Protein AF-A0A967LEF3-F1 (afdb_monomer_lite)

Secondary structure (DSSP, 8-state):
-HHHHHHH-SSHHHHHHHHHHHHHSSPPPHHHHHHHHHHHHHHHHTTTTS-HHHHHHHHHHHHHHHHHHHHHHHT--

pLDDT: mean 89.99, std 10.5, range [48.72, 97.38]

Structure (mmCIF, N/CA/C/O backbone):
data_AF-A0A967LEF3-F1
#
_entry.id   AF-A0A967LEF3-F1
#
loop_
_atom_site.group_PDB
_atom_site.id
_atom_site.type_symbol
_atom_site.label_atom_id
_atom_site.label_alt_id
_atom_site.label_comp_id
_atom_site.label_asym_id
_atom_site.label_entity_id
_atom_site.label_seq_id
_atom_site.pdbx_PDB_ins_code
_atom_site.Cartn_x
_atom_site.Cartn_y
_atom_site.Cartn_z
_atom_site.occupancy
_atom_site.B_iso_or_equiv
_atom_site.auth_seq_id
_atom_site.auth_comp_id
_atom_site.auth_asym_id
_atom_site.auth_atom_id
_atom_site.pdbx_PDB_model_num
ATOM 1 N N . MET A 1 1 ? 3.351 8.658 1.138 1.00 82.31 1 MET A N 1
ATOM 2 C CA . MET A 1 1 ? 2.998 7.938 -0.108 1.00 82.31 1 MET A CA 1
ATOM 3 C C . MET A 1 1 ? 1.564 7.417 -0.091 1.00 82.31 1 MET A C 1
ATOM 5 O O . MET A 1 1 ? 0.814 7.811 -0.970 1.00 82.31 1 MET A O 1
ATOM 9 N N . ALA A 1 2 ? 1.158 6.628 0.912 1.00 84.50 2 ALA A N 1
ATOM 10 C CA . ALA A 1 2 ? -0.176 6.011 0.983 1.00 84.50 2 ALA A CA 1
ATOM 11 C C . ALA A 1 2 ? -1.356 6.972 0.749 1.00 84.50 2 ALA A C 1
ATOM 13 O O . ALA A 1 2 ? -2.187 6.701 -0.109 1.00 84.50 2 ALA A O 1
ATOM 14 N N . GLN A 1 3 ? -1.380 8.131 1.422 1.00 87.06 3 GLN A N 1
ATOM 15 C CA . GLN A 1 3 ? -2.435 9.138 1.224 1.00 87.06 3 GLN A CA 1
ATOM 16 C C . GLN A 1 3 ? -2.550 9.587 -0.243 1.00 87.06 3 GLN A C 1
ATOM 18 O O . GLN A 1 3 ? -3.632 9.588 -0.816 1.00 87.06 3 GLN A O 1
ATOM 23 N N . ARG A 1 4 ? -1.411 9.889 -0.877 1.00 87.06 4 ARG A N 1
ATOM 24 C CA . ARG A 1 4 ? -1.354 10.314 -2.281 1.00 87.06 4 ARG A CA 1
ATOM 25 C C . ARG A 1 4 ? -1.866 9.227 -3.223 1.00 87.06 4 ARG A C 1
ATOM 27 O O . ARG A 1 4 ? -2.530 9.542 -4.199 1.00 87.06 4 ARG A O 1
ATOM 34 N N . VAL A 1 5 ? -1.547 7.962 -2.948 1.00 89.12 5 VAL A N 1
ATOM 35 C CA . VAL A 1 5 ? -2.026 6.827 -3.748 1.00 89.12 5 VAL A CA 1
ATOM 36 C C . VAL A 1 5 ? -3.541 6.673 -3.598 1.00 89.12 5 VAL A C 1
ATOM 38 O O . VAL A 1 5 ? -4.234 6.610 -4.609 1.00 89.12 5 VAL A O 1
ATOM 41 N N . LEU A 1 6 ? -4.068 6.722 -2.373 1.00 88.00 6 LEU A N 1
ATOM 42 C CA . LEU A 1 6 ? -5.507 6.650 -2.090 1.00 88.00 6 LEU A CA 1
ATOM 43 C C . LEU A 1 6 ? -6.327 7.731 -2.815 1.00 88.00 6 LEU A C 1
ATOM 45 O O . LEU A 1 6 ? -7.401 7.443 -3.345 1.00 88.00 6 LEU A O 1
ATOM 49 N N . GLU A 1 7 ? -5.798 8.951 -2.892 1.00 89.31 7 GLU A N 1
ATOM 50 C CA . GLU A 1 7 ? -6.446 10.099 -3.544 1.00 89.31 7 GLU A CA 1
ATOM 51 C C . GLU A 1 7 ? -6.287 10.116 -5.076 1.00 89.31 7 GLU A C 1
ATOM 53 O O . GLU A 1 7 ? -7.020 10.817 -5.768 1.00 89.31 7 GLU A O 1
ATOM 58 N N . SER A 1 8 ? -5.328 9.365 -5.626 1.00 82.94 8 SER A N 1
ATOM 59 C CA . SER A 1 8 ? -4.913 9.495 -7.034 1.00 82.94 8 SER A CA 1
ATOM 60 C C . SER A 1 8 ? -5.822 8.826 -8.063 1.00 82.94 8 SER A C 1
ATOM 62 O O . SER A 1 8 ? -5.800 9.197 -9.237 1.00 82.94 8 SER A O 1
ATOM 64 N N . ALA A 1 9 ? -6.577 7.804 -7.662 1.00 78.00 9 ALA A N 1
ATOM 65 C CA . ALA A 1 9 ? -7.405 7.022 -8.568 1.00 78.00 9 ALA A CA 1
ATOM 66 C C . ALA A 1 9 ? -8.589 6.403 -7.827 1.00 78.00 9 ALA A C 1
ATOM 68 O O . ALA A 1 9 ? -8.486 6.068 -6.651 1.00 78.00 9 ALA A O 1
ATOM 69 N N . ALA A 1 10 ? -9.700 6.212 -8.540 1.00 78.25 10 ALA A N 1
ATOM 70 C CA . ALA A 1 10 ? -10.911 5.592 -8.002 1.00 78.25 10 ALA A CA 1
ATOM 71 C C . ALA A 1 10 ? -10.855 4.055 -7.964 1.00 78.25 10 ALA A C 1
ATOM 73 O O . ALA A 1 10 ? -11.735 3.436 -7.378 1.00 78.25 10 ALA A O 1
ATOM 74 N N . ASN A 1 11 ? -9.859 3.432 -8.606 1.00 89.75 11 ASN A N 1
ATOM 75 C CA . ASN A 1 11 ? -9.730 1.978 -8.650 1.00 89.75 11 ASN A CA 1
ATOM 76 C C . ASN A 1 11 ? -8.387 1.511 -8.079 1.00 89.75 11 ASN A C 1
ATOM 78 O O . ASN A 1 11 ? -7.342 2.122 -8.321 1.00 89.75 11 ASN A O 1
ATOM 82 N N . ASP A 1 12 ? -8.423 0.395 -7.359 1.00 93.62 12 ASP A N 1
ATOM 83 C CA . ASP A 1 12 ? -7.264 -0.109 -6.622 1.00 93.62 12 ASP A CA 1
ATOM 84 C C . ASP A 1 12 ? -6.141 -0.587 -7.543 1.00 93.62 12 ASP A C 1
ATOM 86 O O . ASP A 1 12 ? -4.968 -0.399 -7.236 1.00 93.62 12 ASP A O 1
ATOM 90 N N . GLY A 1 13 ? -6.467 -1.104 -8.731 1.00 93.88 13 GLY A N 1
ATOM 91 C CA . GLY A 1 13 ? -5.455 -1.499 -9.714 1.00 93.88 13 GLY A CA 1
ATOM 92 C C . GLY A 1 13 ? -4.563 -0.334 -10.159 1.00 93.88 13 GLY A C 1
ATOM 93 O O . GLY A 1 13 ? -3.344 -0.474 -10.212 1.00 93.88 13 GLY A O 1
ATOM 94 N N . LYS A 1 14 ? -5.146 0.840 -10.424 1.00 94.38 14 LYS A N 1
ATOM 95 C CA . LYS A 1 14 ? -4.416 2.060 -10.800 1.00 94.38 14 LYS A CA 1
ATOM 96 C C . LYS A 1 14 ? -3.673 2.668 -9.620 1.00 94.38 14 LYS A C 1
ATOM 98 O O . LYS A 1 14 ? -2.583 3.199 -9.812 1.00 94.38 14 LYS A O 1
ATOM 103 N N . ARG A 1 15 ? -4.227 2.562 -8.412 1.00 96.19 15 ARG A N 1
ATOM 104 C CA . ARG A 1 15 ? -3.524 2.937 -7.180 1.00 96.19 15 ARG A CA 1
ATOM 105 C C . ARG A 1 15 ? -2.268 2.082 -6.979 1.00 96.19 15 ARG A C 1
ATOM 107 O O . ARG A 1 15 ? -1.203 2.627 -6.702 1.00 96.19 15 ARG A O 1
ATOM 114 N N . ILE A 1 16 ? -2.362 0.769 -7.200 1.00 96.75 16 ILE A N 1
ATOM 115 C CA . ILE A 1 16 ? -1.213 -0.147 -7.156 1.00 96.75 16 ILE A CA 1
ATOM 116 C C . ILE A 1 16 ? -0.192 0.213 -8.237 1.00 96.75 16 ILE A C 1
ATOM 118 O O . ILE A 1 16 ? 0.985 0.368 -7.923 1.00 96.75 16 ILE A O 1
ATOM 122 N N . ASP A 1 17 ? -0.624 0.418 -9.484 1.00 95.94 17 ASP A N 1
ATOM 123 C CA . ASP A 1 17 ? 0.286 0.820 -10.565 1.00 95.94 17 ASP A CA 1
ATOM 124 C C . ASP A 1 17 ? 1.058 2.099 -10.211 1.00 95.94 17 ASP A C 1
ATOM 126 O O . ASP A 1 17 ? 2.262 2.184 -10.455 1.00 95.94 17 ASP A O 1
ATOM 130 N N . LEU A 1 18 ? 0.380 3.080 -9.603 1.00 95.38 18 LEU A N 1
ATOM 131 C CA . LEU A 1 18 ? 1.017 4.309 -9.145 1.00 95.38 18 LEU A CA 1
ATOM 132 C C . LEU A 1 18 ? 1.994 4.059 -7.992 1.00 95.38 18 LEU A C 1
ATOM 134 O O . LEU A 1 18 ? 3.076 4.638 -7.999 1.00 95.38 18 LEU A O 1
ATOM 138 N N . ALA A 1 19 ? 1.641 3.219 -7.016 1.00 95.50 19 ALA A N 1
ATOM 139 C CA . ALA A 1 19 ? 2.541 2.872 -5.920 1.00 95.50 19 ALA A CA 1
ATOM 140 C C . ALA A 1 19 ? 3.853 2.280 -6.459 1.00 95.50 19 ALA A C 1
ATOM 142 O O . ALA A 1 19 ? 4.923 2.756 -6.093 1.00 95.50 19 ALA A O 1
ATOM 143 N N . TYR A 1 20 ? 3.767 1.342 -7.407 1.00 96.06 20 TYR A N 1
ATOM 144 C CA . TYR A 1 20 ? 4.930 0.759 -8.081 1.00 96.06 20 TYR A CA 1
ATOM 145 C C . TYR A 1 20 ? 5.724 1.786 -8.895 1.00 96.06 20 TYR A C 1
ATOM 147 O O . TYR A 1 20 ? 6.954 1.769 -8.868 1.00 96.06 20 TYR A O 1
ATOM 155 N N . LEU A 1 21 ? 5.053 2.708 -9.592 1.00 94.00 21 LEU A N 1
ATOM 156 C CA . LEU A 1 21 ? 5.738 3.749 -10.358 1.00 94.00 21 LEU A CA 1
ATOM 157 C C . LEU A 1 21 ? 6.532 4.686 -9.441 1.00 94.00 21 LEU A C 1
ATOM 159 O O . LEU A 1 21 ? 7.660 5.048 -9.763 1.00 94.00 21 LEU A O 1
ATOM 163 N N . LEU A 1 22 ? 5.955 5.054 -8.295 1.00 92.94 22 LEU A N 1
ATOM 164 C CA . LEU A 1 22 ? 6.585 5.941 -7.320 1.00 92.94 22 LEU A CA 1
ATOM 165 C C . LEU A 1 22 ? 7.774 5.290 -6.600 1.00 92.94 22 LEU A C 1
ATOM 167 O O . LEU A 1 22 ? 8.693 6.010 -6.219 1.00 92.94 22 LEU A O 1
ATOM 171 N N . THR A 1 23 ? 7.768 3.968 -6.405 1.00 92.44 23 THR A N 1
ATOM 172 C CA . THR A 1 23 ? 8.835 3.260 -5.676 1.00 92.44 23 THR A CA 1
ATOM 173 C C . THR A 1 23 ? 9.882 2.625 -6.581 1.00 92.44 23 THR A C 1
ATOM 175 O O . THR A 1 23 ? 11.064 2.659 -6.260 1.00 92.44 23 THR A O 1
ATOM 178 N N . LEU A 1 24 ? 9.463 2.022 -7.696 1.00 91.69 24 LEU A N 1
ATOM 179 C CA . LEU A 1 24 ? 10.303 1.193 -8.569 1.00 91.69 24 LEU A CA 1
ATOM 180 C C . LEU A 1 24 ? 10.461 1.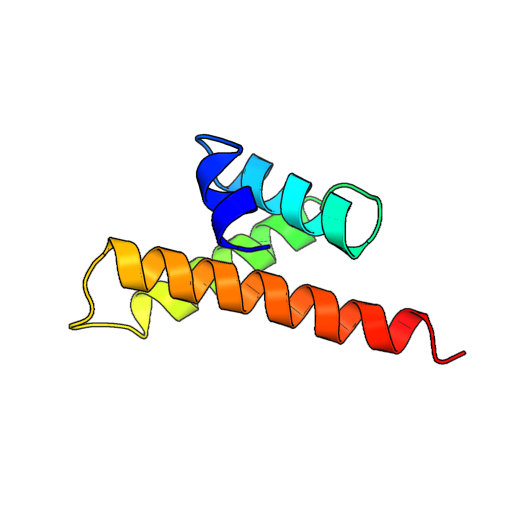770 -9.984 1.00 91.69 24 LEU A C 1
ATOM 182 O O . LEU A 1 24 ? 11.128 1.158 -10.818 1.00 91.69 24 LEU A O 1
ATOM 186 N N . GLY A 1 25 ? 9.835 2.911 -10.292 1.00 93.81 25 GLY A N 1
ATOM 187 C CA . GLY A 1 25 ? 9.956 3.574 -11.596 1.00 93.81 25 GLY A CA 1
ATOM 188 C C . GLY A 1 25 ? 9.239 2.867 -12.753 1.00 93.81 25 GLY A C 1
ATOM 189 O O . GLY A 1 25 ? 9.452 3.220 -13.911 1.00 93.81 25 GLY A O 1
ATOM 190 N N . ARG A 1 26 ? 8.378 1.881 -12.472 1.00 94.44 26 ARG A N 1
ATOM 191 C CA . ARG A 1 26 ? 7.561 1.170 -13.471 1.00 94.44 26 ARG A CA 1
ATOM 192 C C . ARG A 1 26 ? 6.182 0.827 -12.921 1.00 94.44 26 ARG A C 1
ATOM 194 O O . ARG A 1 26 ? 6.010 0.749 -11.714 1.00 94.44 26 ARG A O 1
ATOM 201 N N . ALA A 1 27 ? 5.221 0.545 -13.796 1.00 95.56 27 ALA A N 1
ATOM 202 C CA . ALA A 1 27 ? 3.939 -0.014 -13.370 1.00 95.56 27 ALA A CA 1
ATOM 203 C C . ALA A 1 27 ? 4.099 -1.438 -12.798 1.00 95.56 27 ALA A C 1
ATOM 205 O O . ALA A 1 27 ? 5.073 -2.147 -13.093 1.00 95.56 27 ALA A O 1
ATOM 206 N N . ALA A 1 28 ? 3.117 -1.860 -11.999 1.00 96.12 28 ALA A N 1
ATOM 207 C CA . ALA A 1 28 ? 3.017 -3.231 -11.521 1.00 96.12 28 ALA A CA 1
ATOM 208 C C . ALA A 1 28 ? 2.741 -4.189 -12.689 1.00 96.12 28 ALA A C 1
ATOM 210 O O . ALA A 1 28 ? 1.996 -3.876 -13.621 1.00 96.12 28 ALA A O 1
ATOM 211 N N . THR A 1 29 ? 3.318 -5.383 -12.625 1.00 96.56 29 THR A N 1
ATOM 212 C CA . THR A 1 29 ? 2.889 -6.510 -13.462 1.00 96.56 29 THR A CA 1
ATOM 213 C C . THR A 1 29 ? 1.541 -7.054 -12.975 1.00 96.56 29 THR A C 1
ATOM 215 O O . THR A 1 29 ? 1.098 -6.749 -11.867 1.00 96.56 29 THR A O 1
ATOM 218 N N . THR A 1 30 ? 0.883 -7.899 -13.775 1.00 96.50 30 THR A N 1
ATOM 219 C CA . THR A 1 30 ? -0.389 -8.536 -13.386 1.00 96.50 30 THR A CA 1
ATOM 220 C C . THR A 1 30 ? -0.267 -9.308 -12.071 1.00 96.50 30 THR A C 1
ATOM 222 O O . THR A 1 30 ? -1.048 -9.070 -11.155 1.00 96.50 30 THR A O 1
ATOM 225 N N . LEU A 1 31 ? 0.764 -10.152 -11.937 1.00 95.81 31 LEU A N 1
ATOM 226 C CA . LEU A 1 31 ? 0.996 -10.948 -10.728 1.00 95.81 31 LEU A CA 1
ATOM 227 C C . LEU A 1 31 ? 1.264 -10.071 -9.496 1.00 95.81 31 LEU A C 1
ATOM 229 O O . LEU A 1 31 ? 0.780 -10.349 -8.402 1.00 95.81 31 LEU A O 1
ATOM 233 N N . GLU A 1 32 ? 2.044 -9.005 -9.657 1.00 96.94 32 GLU A N 1
ATOM 234 C CA . GLU A 1 32 ? 2.317 -8.047 -8.582 1.00 96.94 32 GLU A CA 1
ATOM 235 C C . GLU A 1 32 ? 1.057 -7.310 -8.138 1.00 96.94 32 GLU A C 1
ATOM 237 O O . GLU A 1 32 ? 0.861 -7.093 -6.942 1.00 96.94 32 GLU A O 1
ATOM 242 N N . ARG A 1 33 ? 0.177 -6.971 -9.084 1.00 97.12 33 ARG A N 1
ATOM 243 C CA . ARG A 1 33 ? -1.110 -6.354 -8.777 1.00 97.12 33 ARG A CA 1
ATOM 244 C C . ARG A 1 33 ? -2.007 -7.304 -7.993 1.00 97.12 33 ARG A C 1
ATOM 246 O O . ARG A 1 33 ? -2.550 -6.898 -6.973 1.00 97.12 33 ARG A O 1
ATOM 253 N N . GLU A 1 34 ? -2.121 -8.554 -8.426 1.00 96.94 34 GLU A N 1
ATOM 254 C CA . GLU A 1 34 ? -2.902 -9.583 -7.726 1.00 96.94 34 GLU A CA 1
ATOM 255 C C . GLU A 1 34 ? -2.397 -9.803 -6.296 1.00 96.94 34 GLU A C 1
ATOM 257 O O . GLU A 1 34 ? -3.182 -9.772 -5.350 1.00 96.94 34 GLU A O 1
ATOM 262 N N . ARG A 1 35 ? -1.078 -9.931 -6.112 1.00 97.12 35 ARG A N 1
ATOM 263 C CA . ARG A 1 35 ? -0.469 -10.079 -4.780 1.00 97.12 35 ARG A CA 1
ATOM 264 C C . ARG A 1 35 ? -0.675 -8.848 -3.901 1.00 97.12 35 ARG A C 1
ATOM 266 O O . ARG A 1 35 ? -0.933 -8.986 -2.711 1.00 97.12 35 ARG A O 1
ATOM 273 N N . SER A 1 36 ? -0.582 -7.656 -4.486 1.00 97.31 36 SER A N 1
ATOM 274 C CA . SER A 1 36 ? -0.803 -6.396 -3.772 1.00 97.31 36 SER A CA 1
ATOM 275 C C . SER A 1 36 ? -2.253 -6.255 -3.307 1.00 97.31 36 SER A C 1
ATOM 277 O O . SER A 1 36 ? -2.487 -5.831 -2.180 1.00 97.31 36 SER A O 1
ATOM 279 N N . LEU A 1 37 ? -3.223 -6.652 -4.141 1.00 96.88 37 LEU A N 1
ATOM 280 C CA . LEU A 1 37 ? -4.637 -6.711 -3.756 1.00 96.88 37 LEU A CA 1
ATOM 281 C C . LEU A 1 37 ? -4.868 -7.717 -2.624 1.00 96.88 37 LEU A C 1
ATOM 283 O O . LEU A 1 37 ? -5.569 -7.392 -1.670 1.00 96.88 37 LEU A O 1
ATOM 287 N N . GLY A 1 38 ? -4.242 -8.896 -2.704 1.00 97.38 38 GLY A N 1
ATOM 288 C CA . GLY A 1 38 ? -4.277 -9.896 -1.634 1.00 97.38 38 GLY A CA 1
ATOM 289 C C . GLY A 1 38 ? -3.778 -9.328 -0.306 1.00 97.38 38 GLY A C 1
ATOM 290 O O . GLY A 1 38 ? -4.510 -9.347 0.678 1.00 97.38 38 GLY A O 1
ATOM 291 N N . LEU A 1 39 ? -2.592 -8.712 -0.304 1.00 96.56 39 LEU A N 1
ATOM 292 C CA . LEU A 1 39 ? -2.019 -8.077 0.885 1.00 96.56 39 LEU A CA 1
ATOM 293 C C . LEU A 1 39 ? -2.931 -6.988 1.467 1.00 96.56 39 LEU A C 1
ATOM 295 O O . LEU A 1 39 ? -3.153 -6.955 2.674 1.00 96.56 39 LEU A O 1
ATOM 299 N N . ILE A 1 40 ? -3.460 -6.091 0.625 1.00 96.38 40 ILE A N 1
ATOM 300 C CA . ILE A 1 40 ? -4.371 -5.026 1.073 1.00 96.38 40 ILE A CA 1
ATOM 301 C C . ILE A 1 40 ? -5.608 -5.639 1.736 1.00 96.38 40 ILE A C 1
ATOM 303 O O . ILE A 1 40 ? -5.984 -5.211 2.826 1.00 96.38 40 ILE A O 1
ATOM 307 N N . SER A 1 41 ? -6.209 -6.651 1.107 1.00 96.25 41 SER A N 1
ATOM 308 C CA . SER A 1 41 ? -7.394 -7.330 1.633 1.00 96.25 41 SER A CA 1
ATOM 309 C C . SER A 1 41 ? -7.113 -8.044 2.955 1.00 96.25 41 SER A C 1
ATOM 311 O O . SER A 1 41 ? -7.928 -7.964 3.870 1.00 96.25 41 SER A O 1
ATOM 313 N N . GLU A 1 42 ? -5.976 -8.732 3.073 1.00 97.25 42 GLU A N 1
ATOM 314 C CA . GLU A 1 42 ? -5.569 -9.434 4.295 1.00 97.25 42 GLU A CA 1
ATOM 315 C C . GLU A 1 42 ? -5.350 -8.459 5.456 1.00 97.25 42 GLU A C 1
ATOM 317 O O . GLU A 1 42 ? -5.860 -8.674 6.557 1.00 97.25 42 GLU A O 1
ATOM 322 N N . VAL A 1 43 ? -4.643 -7.352 5.211 1.00 96.31 43 VAL A N 1
ATOM 323 C CA . VAL A 1 43 ? -4.403 -6.324 6.233 1.00 96.31 43 VAL A CA 1
ATOM 324 C C . VAL A 1 43 ? -5.707 -5.644 6.638 1.00 96.31 43 VAL A C 1
ATOM 326 O O . VAL A 1 43 ? -5.935 -5.428 7.825 1.00 96.31 43 VAL A O 1
ATOM 329 N N . HIS A 1 44 ? -6.578 -5.326 5.678 1.00 95.31 44 HIS A N 1
ATOM 330 C CA . HIS A 1 44 ? -7.877 -4.711 5.960 1.00 95.31 44 HIS A CA 1
ATOM 331 C C . HIS A 1 44 ? -8.755 -5.618 6.830 1.00 95.31 44 HIS A C 1
ATOM 333 O O . HIS A 1 44 ? -9.276 -5.170 7.856 1.00 95.31 44 HIS A O 1
ATOM 339 N N . ALA A 1 45 ? -8.833 -6.908 6.484 1.00 94.75 45 ALA A N 1
ATOM 340 C CA . ALA A 1 45 ? -9.566 -7.908 7.253 1.00 94.75 45 ALA A CA 1
ATOM 341 C C . ALA A 1 45 ? -8.997 -8.096 8.669 1.00 94.75 45 ALA A C 1
ATOM 343 O O . ALA A 1 45 ? -9.759 -8.280 9.607 1.00 94.75 45 ALA A O 1
ATOM 344 N N . GLY A 1 46 ? -7.678 -7.990 8.854 1.00 95.06 46 GLY A N 1
ATOM 345 C CA . GLY A 1 46 ? -7.034 -8.110 10.168 1.00 95.06 46 GLY A CA 1
ATOM 346 C C . GLY A 1 46 ? -7.259 -6.929 11.125 1.00 95.06 46 GLY A C 1
ATOM 347 O O . GLY A 1 46 ? -6.870 -7.014 12.288 1.00 95.06 46 GLY A O 1
ATOM 348 N N . LEU A 1 47 ? -7.868 -5.829 10.670 1.00 94.06 47 LEU A N 1
ATOM 349 C CA . LEU A 1 47 ? -8.064 -4.597 11.448 1.00 94.06 47 LEU A CA 1
ATOM 350 C C . LEU A 1 47 ? -9.506 -4.426 11.963 1.00 94.06 47 LEU A C 1
ATOM 352 O O . LEU A 1 47 ? -9.993 -3.299 12.105 1.00 94.06 47 LEU A O 1
ATOM 356 N N . GLU A 1 48 ? -10.211 -5.526 12.238 1.00 88.62 48 GLU A N 1
ATOM 357 C CA . GLU A 1 48 ? -11.578 -5.504 12.778 1.00 88.62 48 GLU A CA 1
ATOM 358 C C . GLU A 1 48 ? -11.713 -4.576 14.002 1.00 88.62 48 GLU A C 1
ATOM 360 O O . GLU A 1 48 ? -10.825 -4.473 14.846 1.00 88.62 48 GLU A O 1
ATOM 365 N N . GLY A 1 49 ? -12.831 -3.846 14.084 1.00 88.44 49 GLY A N 1
ATOM 366 C CA . GLY A 1 49 ? -13.071 -2.848 15.137 1.00 88.44 49 GLY A CA 1
ATOM 367 C C . GLY A 1 49 ? -12.441 -1.470 14.884 1.00 88.44 49 GLY A C 1
ATOM 368 O O . GLY A 1 49 ? -12.744 -0.521 15.608 1.00 88.44 49 GLY A O 1
ATOM 369 N N . THR A 1 50 ? -11.631 -1.321 13.831 1.00 93.00 50 THR A N 1
ATOM 370 C CA . THR A 1 50 ? -11.109 -0.026 13.365 1.00 93.00 50 THR A CA 1
ATOM 371 C C . THR A 1 50 ? -12.072 0.626 12.363 1.00 93.00 50 THR A C 1
ATOM 373 O O . THR A 1 50 ? -12.796 -0.058 11.638 1.00 93.00 50 THR A O 1
ATOM 376 N N . LYS A 1 51 ? -12.098 1.964 12.296 1.00 93.94 51 LYS A N 1
ATOM 377 C CA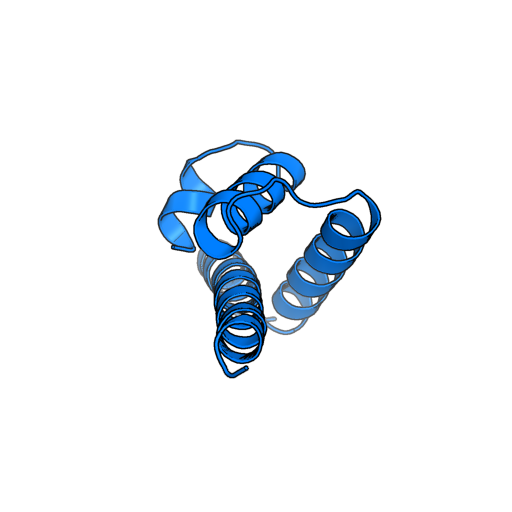 . LYS A 1 51 ? -12.913 2.694 11.309 1.00 93.94 51 LYS A CA 1
ATOM 378 C C . LYS A 1 51 ? -12.460 2.370 9.887 1.00 93.94 51 LYS A C 1
ATOM 380 O O . LYS A 1 51 ? -11.267 2.269 9.629 1.00 93.94 51 LYS A O 1
ATOM 385 N N . GLU A 1 52 ? -13.404 2.301 8.951 1.00 90.00 52 GLU A N 1
ATOM 386 C CA . GLU A 1 52 ? -13.138 1.944 7.549 1.00 90.00 52 GLU A CA 1
ATOM 387 C C . GLU A 1 52 ? -12.021 2.771 6.903 1.00 90.00 52 GLU A C 1
ATOM 389 O O . GLU A 1 52 ? -11.056 2.219 6.389 1.00 90.00 52 GLU A O 1
ATOM 394 N N . ALA A 1 53 ? -12.095 4.098 7.023 1.00 89.62 53 ALA A N 1
ATOM 395 C CA . ALA A 1 53 ? -11.087 4.991 6.458 1.00 89.62 53 ALA A CA 1
ATOM 396 C C . ALA A 1 53 ? -9.684 4.772 7.058 1.00 89.62 53 ALA A C 1
ATOM 398 O O . ALA A 1 53 ? -8.678 4.929 6.364 1.00 89.62 53 ALA A O 1
ATOM 399 N N . ASP A 1 54 ? -9.613 4.398 8.338 1.00 92.81 54 ASP A N 1
ATOM 400 C CA . ASP A 1 54 ? -8.349 4.105 9.012 1.00 92.81 54 ASP A CA 1
ATOM 401 C C . ASP A 1 54 ? -7.803 2.736 8.573 1.00 92.81 54 ASP A C 1
ATOM 403 O O . ASP A 1 54 ? -6.597 2.606 8.360 1.00 92.81 54 ASP A O 1
ATOM 407 N N . ARG A 1 55 ? -8.678 1.742 8.351 1.00 94.31 55 ARG A N 1
ATOM 408 C CA . ARG A 1 55 ? -8.308 0.431 7.789 1.00 94.31 55 ARG A CA 1
ATOM 409 C C . ARG A 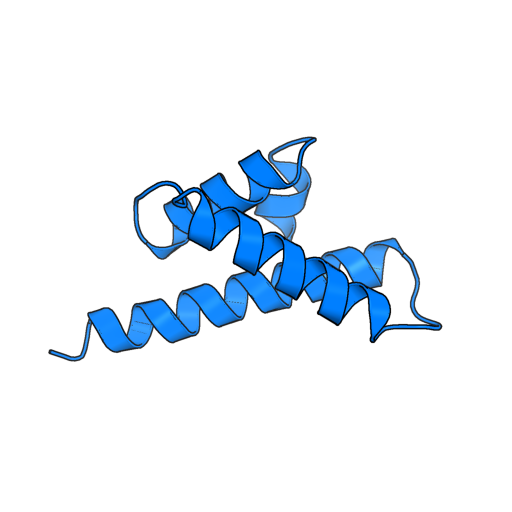1 55 ? -7.714 0.562 6.397 1.00 94.31 55 ARG A C 1
ATOM 411 O O . ARG A 1 55 ? -6.617 0.058 6.164 1.00 94.31 55 ARG A O 1
ATOM 418 N N . ASP A 1 56 ? -8.378 1.304 5.514 1.00 92.31 56 ASP A N 1
ATOM 419 C CA . ASP A 1 56 ? -7.865 1.593 4.175 1.00 92.31 56 ASP A CA 1
ATOM 420 C C . ASP A 1 56 ? -6.499 2.271 4.256 1.00 92.31 56 ASP A C 1
ATOM 422 O O . ASP A 1 56 ? -5.522 1.826 3.649 1.00 92.31 56 ASP A O 1
ATOM 426 N N . ARG A 1 57 ? -6.389 3.334 5.059 1.00 93.75 57 ARG A N 1
ATOM 427 C CA . ARG A 1 57 ? -5.131 4.067 5.210 1.00 93.75 57 ARG A CA 1
ATOM 428 C C . ARG A 1 57 ? -3.992 3.162 5.678 1.00 93.75 57 ARG A C 1
ATOM 430 O O . ARG A 1 57 ? -2.886 3.279 5.148 1.00 93.75 57 ARG A O 1
ATOM 437 N N . LEU A 1 58 ? -4.250 2.279 6.641 1.00 95.62 58 LEU A N 1
ATOM 438 C CA . LEU A 1 58 ? -3.268 1.327 7.158 1.00 95.62 58 LEU A CA 1
ATOM 439 C C . LEU A 1 58 ? -2.904 0.261 6.120 1.00 95.62 58 LEU A C 1
ATOM 441 O O . LEU A 1 58 ? -1.719 0.039 5.893 1.00 95.62 58 LEU A O 1
ATOM 445 N N . ALA A 1 59 ? -3.876 -0.334 5.428 1.00 96.25 59 ALA A N 1
ATOM 446 C CA . ALA A 1 59 ? -3.620 -1.342 4.399 1.00 96.25 59 ALA A CA 1
ATOM 447 C C . ALA A 1 59 ? -2.761 -0.789 3.246 1.00 96.25 59 ALA A C 1
ATOM 449 O O . ALA A 1 59 ? -1.757 -1.390 2.853 1.00 96.25 59 ALA A O 1
ATOM 450 N N . TRP A 1 60 ? -3.079 0.415 2.763 1.00 96.31 60 TRP A N 1
ATOM 451 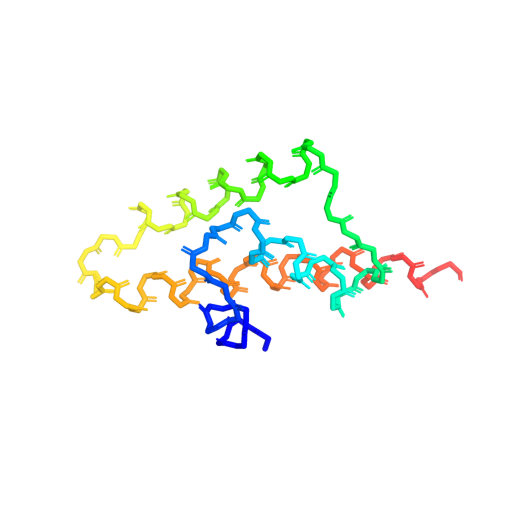C CA . TRP A 1 60 ? -2.286 1.093 1.735 1.00 96.31 60 TRP A CA 1
ATOM 452 C C . TRP A 1 60 ? -0.917 1.553 2.242 1.00 96.31 60 TRP A C 1
ATOM 454 O O . TRP A 1 60 ? 0.053 1.553 1.477 1.00 96.31 60 TRP A O 1
ATOM 464 N N . ALA A 1 61 ? -0.807 1.932 3.519 1.00 96.00 61 ALA A N 1
ATOM 465 C CA . ALA A 1 61 ? 0.481 2.204 4.145 1.00 96.00 61 ALA A CA 1
ATOM 466 C C . ALA A 1 61 ? 1.354 0.949 4.193 1.00 96.00 61 ALA A C 1
ATOM 468 O O . ALA A 1 61 ? 2.522 1.040 3.819 1.00 96.00 61 ALA A O 1
ATOM 469 N N . THR A 1 62 ? 0.795 -0.208 4.549 1.00 96.44 62 THR A N 1
ATOM 470 C CA . THR A 1 62 ? 1.517 -1.484 4.566 1.00 96.44 62 THR A CA 1
ATOM 471 C C . THR A 1 62 ? 2.082 -1.822 3.192 1.00 96.44 62 THR A C 1
ATOM 473 O O . THR A 1 62 ? 3.290 -2.012 3.084 1.00 96.44 62 THR A O 1
ATOM 476 N N . LEU A 1 63 ? 1.270 -1.779 2.126 1.00 96.50 63 LEU A N 1
ATOM 477 C CA . LEU A 1 63 ? 1.768 -2.010 0.761 1.00 96.50 63 LEU A CA 1
ATOM 478 C C . LEU A 1 63 ? 2.922 -1.057 0.407 1.00 96.50 63 LEU A C 1
ATOM 480 O O . LEU A 1 63 ? 3.964 -1.478 -0.091 1.00 96.50 63 LEU A O 1
ATOM 484 N N . CYS A 1 64 ? 2.745 0.235 0.687 1.00 95.00 64 CYS A N 1
ATOM 485 C CA . CYS A 1 64 ? 3.757 1.257 0.441 1.00 95.00 64 CYS A CA 1
ATOM 486 C C . CYS A 1 64 ? 5.083 0.960 1.162 1.00 95.00 64 CYS A C 1
ATOM 488 O O . CYS A 1 64 ? 6.147 1.109 0.565 1.00 95.00 64 CYS A O 1
ATOM 490 N N . GLN A 1 65 ? 5.024 0.561 2.435 1.00 93.62 65 GLN A N 1
ATOM 491 C CA . GLN A 1 65 ? 6.205 0.210 3.225 1.00 93.62 65 GLN A CA 1
ATOM 492 C C . GLN A 1 65 ? 6.872 -1.065 2.703 1.00 93.62 65 GLN A C 1
ATOM 494 O O . GLN A 1 65 ? 8.089 -1.082 2.547 1.00 93.62 65 GLN A O 1
ATOM 499 N N . SER A 1 66 ? 6.095 -2.095 2.354 1.00 93.81 66 SER A N 1
ATOM 500 C CA . SER A 1 66 ? 6.624 -3.321 1.750 1.00 93.81 66 SER A CA 1
ATOM 501 C C . SER A 1 66 ? 7.369 -3.033 0.446 1.00 93.81 66 SER A C 1
ATOM 503 O O . SER A 1 66 ? 8.463 -3.553 0.242 1.00 93.81 66 SER A O 1
ATOM 505 N N . LEU A 1 67 ? 6.832 -2.160 -0.413 1.00 93.25 67 LEU A N 1
ATOM 506 C CA . LEU A 1 67 ? 7.505 -1.765 -1.651 1.00 93.25 67 LEU A CA 1
ATOM 507 C C . LEU A 1 67 ? 8.833 -1.047 -1.388 1.00 93.25 67 LEU A C 1
ATOM 509 O O . LEU A 1 67 ? 9.828 -1.384 -2.028 1.00 93.25 67 LEU A O 1
ATOM 513 N N . PHE A 1 68 ? 8.882 -0.110 -0.437 1.00 89.56 68 PHE A N 1
ATOM 514 C CA . PHE A 1 68 ? 10.142 0.541 -0.064 1.00 89.56 68 PHE A CA 1
ATOM 515 C C . PHE A 1 68 ? 11.160 -0.453 0.495 1.00 89.56 68 PHE A C 1
ATOM 517 O O . PHE A 1 68 ? 12.299 -0.456 0.036 1.00 89.56 68 PHE 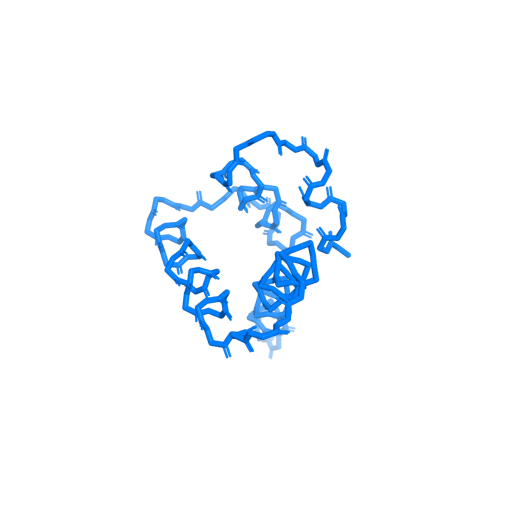A O 1
ATOM 524 N N . ALA A 1 69 ? 10.736 -1.360 1.378 1.00 88.56 69 ALA A N 1
ATOM 525 C CA . ALA A 1 69 ? 11.608 -2.400 1.916 1.00 88.56 69 ALA A CA 1
ATOM 526 C C . ALA A 1 69 ? 12.198 -3.284 0.803 1.00 88.56 69 ALA A C 1
ATOM 528 O O . ALA A 1 69 ? 13.377 -3.612 0.834 1.00 88.56 69 ALA A O 1
ATOM 529 N N . THR A 1 70 ? 11.417 -3.628 -0.229 1.00 81.62 70 THR A N 1
ATOM 530 C CA . THR A 1 70 ? 11.945 -4.379 -1.386 1.00 81.62 70 THR A CA 1
ATOM 531 C C . THR A 1 70 ? 12.864 -3.551 -2.283 1.00 81.62 70 THR A C 1
ATOM 533 O O . THR A 1 70 ? 13.778 -4.103 -2.895 1.00 81.62 70 THR A O 1
ATOM 536 N N . ALA A 1 71 ? 12.635 -2.239 -2.374 1.00 75.62 71 ALA A N 1
ATOM 537 C CA . ALA A 1 71 ? 13.460 -1.343 -3.172 1.00 75.62 71 ALA A CA 1
ATOM 538 C C . ALA A 1 71 ? 14.847 -1.150 -2.546 1.00 75.62 71 ALA A C 1
ATOM 540 O O . ALA A 1 71 ? 15.824 -1.096 -3.284 1.00 75.62 71 ALA A O 1
ATOM 541 N N . GLU A 1 72 ? 14.956 -1.109 -1.215 1.00 64.81 72 GLU A N 1
ATOM 542 C CA . GLU A 1 72 ? 16.239 -0.964 -0.512 1.00 64.81 72 GLU A CA 1
ATOM 543 C C . GLU A 1 72 ? 17.228 -2.085 -0.860 1.00 64.81 72 GLU A C 1
ATOM 545 O O . GLU A 1 72 ? 18.385 -1.801 -1.156 1.00 64.81 72 GLU A O 1
ATOM 550 N N . PHE A 1 73 ? 16.776 -3.339 -0.962 1.00 62.81 73 PHE A N 1
ATOM 551 C CA . PHE A 1 73 ? 17.640 -4.453 -1.379 1.00 62.81 73 PHE A CA 1
ATOM 552 C C . PHE A 1 73 ? 18.127 -4.353 -2.829 1.00 62.81 73 PHE A C 1
ATOM 554 O O . PHE A 1 73 ? 19.162 -4.921 -3.160 1.00 62.81 73 PHE A O 1
ATOM 561 N N . ARG A 1 74 ? 17.419 -3.626 -3.703 1.00 57.62 74 ARG A N 1
ATOM 562 C CA . ARG A 1 74 ? 17.830 -3.446 -5.106 1.00 57.62 74 ARG A CA 1
ATOM 563 C C . ARG A 1 74 ? 19.072 -2.558 -5.245 1.00 57.62 74 ARG A C 1
ATOM 565 O O . ARG A 1 74 ? 19.736 -2.626 -6.273 1.00 57.62 74 ARG A O 1
ATOM 572 N N . TYR A 1 75 ? 19.349 -1.706 -4.259 1.00 57.22 75 TYR A N 1
ATOM 573 C CA . TYR A 1 75 ? 20.435 -0.721 -4.304 1.00 57.22 75 TYR A CA 1
ATOM 574 C C . TYR A 1 75 ? 21.637 -1.092 -3.422 1.00 57.22 75 TYR A C 1
ATOM 576 O O . TYR A 1 75 ? 22.529 -0.265 -3.254 1.00 57.22 75 TYR A O 1
ATOM 584 N N . LEU A 1 76 ? 21.657 -2.301 -2.851 1.00 57.97 76 LEU A N 1
ATOM 585 C CA . LEU A 1 76 ? 22.744 -2.794 -1.996 1.00 57.97 76 LEU A CA 1
ATOM 586 C C . LEU A 1 76 ? 23.759 -3.698 -2.724 1.00 57.97 76 LEU A C 1
ATOM 588 O O . LEU A 1 76 ? 24.554 -4.348 -2.049 1.00 57.97 76 LEU A O 1
ATOM 592 N N . ASP A 1 77 ? 23.752 -3.719 -4.060 1.00 48.72 77 ASP A N 1
ATOM 593 C CA . ASP A 1 77 ? 24.816 -4.332 -4.875 1.00 48.72 77 ASP A CA 1
ATOM 594 C C . ASP A 1 77 ? 25.937 -3.330 -5.203 1.00 48.72 77 ASP A C 1
ATOM 596 O O . ASP A 1 77 ? 25.618 -2.207 -5.667 1.00 48.72 77 ASP A O 1
#

Foldseek 3Di:
DLVCLVPPDPDQQVSQQVLCCVQPVGGDDPVRSVVLVVQLVVQLVVPPPDDNVVSSSVSSVVSSVVSNVVSVVVPPD

Radius of gyration: 12.4 Å; chains: 1; bounding box: 38×21×29 Å

Sequence (77 aa):
MAQRVLESAANDGKRIDLAYLLTLGRAATTLERERSLGLISEVHAGLEGTKEADRDRLAWATLCQSLFATAEFRYLD

=== Feature glossary ===
Each block in this record encodes a different view of the same protein. In brief:

Predicted aligned error. PAE(i, j) answers: if I align the predicted and true structures on residue i, how far off (in Å) do I expect residue j to be? A block-diagonal PAE matrix with low values on the blocks and high values off-diagonal is the signature of a multi-domain protein with confidently predicted domains but uncertain inter-domain orientation.

Contact-map, Ramachandran, and PAE plots. Plot images: a contact map (which residues are close in 3D, as an N×N binary image), a Ramachandran scatter (backbone torsion angles, revealing secondary-structure composition at a glance), and — for AlphaFold structures — a PAE heatmap (pairwise prediction confidence).

Backbone torsions (φ/ψ). φ (phi) and ψ (psi) are the two rotatable backbone dihedrals per residue: φ is the C(i-1)–N–Cα–C torsion, ψ is the N–Cα–C–N(i+1) torsion, both in degrees on (−180°, 180°]. α-helical residues cluster near (−60°, −45°); β-strand residues near (−120°, +130°). A Ramachandran plot is simply a scatter of (φ, ψ) for every residue.

Foldseek 3Di. A 3Di character summarizes, for each residue, the relative orientation of the Cα frame of its nearest spatial neighbor. Because it encodes fold topology rather than chemistry, 3Di alignments detect remote structural similarity that sequence alignment misses.

Radius of gyration, Cα contacts, bounding box. Three whole-structure scalars: the radius of gyration (RMS distance of Cα from centroid, in Å), the count of Cα–Cα contacts (pairs closer than 8 Å and separated by more than four residues in sequence — i.e. tertiary, not local, contacts), and the bounding-box dimensions. Together they distinguish compact globular folds from extended fibres or disordered chains.

Sequence. Sequence gives the chain of amino acids in standard one-letter code (A=alanine, C=cysteine, …, Y=tyrosine), read N→C. It is the only feature that is directly encoded by the gene; all structural features are derived from the folded form of this sequence.

mmCIF coordinates. Atomic coordinates in PDBx/mmCIF format — the same representation the Protein Data Bank distributes. Each line of the _atom_site loop places one backbone atom in Cartesian space (units: ångströms, origin: arbitrary).

Secondary structure (3-state, P-SEA). Three-state secondary structure (P-SEA) collapses the eight DSSP classes into helix (a), strand (b), and coil (c). P-SEA assigns these from Cα geometry alone — distances and angles — without requiring backbone oxygens, so it works on any Cα trace.

InterPro / GO / CATH / organism. Functional annotations link the protein to curated databases. InterPro entries identify conserved domains and families by matching the sequence against member-database signatures (Pfam, PROSITE, CDD, …). Gene Ontology (GO) terms describe molecular function, biological process, and cellular component in a controlled vocabulary. CATH places the structure in a hierarchical fold classification (Class/Architecture/Topology/Homologous-superfamily). The organism is the source species.

B-factor. B-factor (Debye–Waller factor) reflects atomic displacement in the crystal lattice. It is an experimental observable (units Å²), not a prediction; low values mean the atom is pinned down, high values mean it moves or is heterogeneous across the crystal.

Rendered structure images. Structure images are PyMOL renders from six orthogonal camera directions. Cartoon representation draws helices as coils and strands as arrows; sticks shows the backbone as bonds; surface shows the solvent-excluded envelope. Rainbow coloring maps sequence position to hue (blue→red, N→C); chain coloring assigns a distinct color per polypeptide.

Solvent-accessible surface area. Solvent-accessible surface area (SASA) is the area in Å² traced out by the centre of a 1.4 Å probe sphere (a water molecule) rolled over the protein's van der Waals surface (Shrake–Rupley / Lee–Richards construction). Buried residues have near-zero SASA; fully exposed residues can exceed 200 Å². The total SASA scales roughly with the number of surface residues.

Secondary structure (8-state, DSSP). The SS8 string is DSSP's per-residue secondary-structure call. α-helix (H) means an i→i+4 H-bond ladder; β-strand (E) means the residue participates in a β-sheet; 3₁₀ (G) and π (I) are tighter and wider helices; T/S are turns/bends; '-' is loop.

pLDDT. For AlphaFold models, the B-factor field carries pLDDT — the model's own estimate of local accuracy on a 0–100 scale. Regions with pLDDT<50 should be treated as essentially unmodeled; they often correspond to intrinsically disordered segments.

Nearest PDB structures. Nearest PDB neighbors are the top structural matches found by Foldseek when searching this structure against the entire Protein Data Bank. Each hi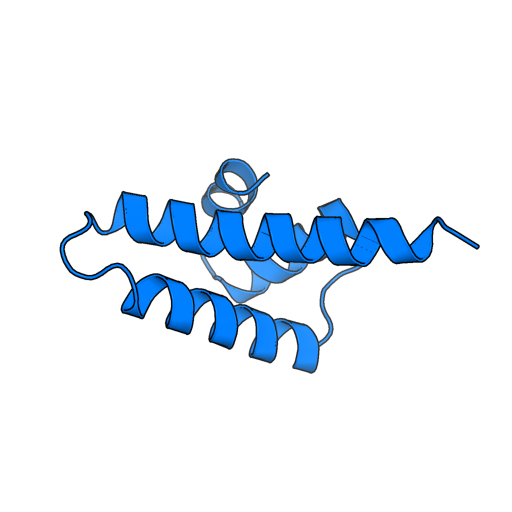t reports a TM-score (0 to 1; >0.5 almost always implies the same fold) and an E-value. These are *structural* homologs — they may share no detectable sequence similarity.